Protein AF-A0A662F7M5-F1 (afdb_monomer_lite)

Secondary structure (DSSP, 8-state):
--HHHHHHHHHHHHHTSS-GGGGG-HHHHHHHHTS-HHHHHHHHHHHHHTTSEEEEEETTEEEEEE-HHHHHHHHHHHHHH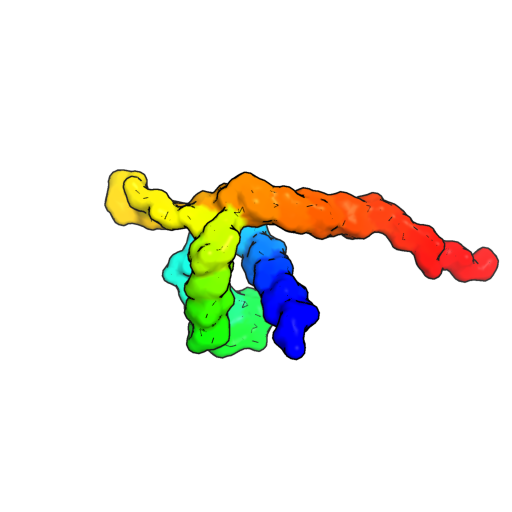HS--TT----

Structure (mmCIF, N/CA/C/O backbone):
data_AF-A0A662F7M5-F1
#
_entry.id   AF-A0A662F7M5-F1
#
loop_
_atom_site.group_PDB
_atom_site.id
_atom_site.type_symbol
_atom_site.label_atom_id
_atom_site.label_alt_id
_atom_site.label_comp_id
_atom_site.label_asym_id
_atom_site.label_entity_id
_atom_site.label_seq_id
_atom_site.pdbx_PDB_ins_code
_atom_site.Cartn_x
_atom_site.Cartn_y
_atom_site.Cartn_z
_atom_site.occupancy
_atom_site.B_iso_or_equiv
_atom_site.auth_seq_id
_atom_site.auth_comp_id
_atom_site.auth_asym_id
_atom_site.auth_atom_id
_atom_site.pdbx_PDB_model_num
ATOM 1 N N . MET A 1 1 ? 22.183 -3.464 -2.183 1.00 46.16 1 MET A N 1
ATOM 2 C CA . MET A 1 1 ? 20.842 -3.674 -2.785 1.00 46.16 1 MET A CA 1
ATOM 3 C C . MET A 1 1 ? 19.726 -2.774 -2.190 1.00 46.16 1 MET A C 1
ATOM 5 O O . MET A 1 1 ? 18.761 -3.298 -1.647 1.00 46.16 1 MET A O 1
ATOM 9 N N . PRO A 1 2 ? 19.781 -1.429 -2.296 1.00 51.41 2 PRO A N 1
ATOM 10 C CA . PRO A 1 2 ? 18.674 -0.557 -1.852 1.00 51.41 2 PRO A CA 1
ATOM 11 C C . PRO A 1 2 ? 17.655 -0.182 -2.954 1.00 51.41 2 PRO A C 1
ATOM 13 O O . PRO A 1 2 ? 16.486 0.050 -2.651 1.00 51.41 2 PRO A O 1
ATOM 16 N N . ARG A 1 3 ? 18.055 -0.171 -4.239 1.00 56.19 3 ARG A N 1
ATOM 17 C CA . ARG A 1 3 ? 17.227 0.358 -5.349 1.00 56.19 3 ARG A CA 1
ATOM 18 C C . ARG A 1 3 ? 15.966 -0.467 -5.648 1.00 56.19 3 ARG A C 1
ATOM 20 O O . ARG A 1 3 ? 14.932 0.101 -5.989 1.00 56.19 3 ARG A O 1
ATOM 27 N N . THR A 1 4 ? 16.024 -1.789 -5.495 1.00 66.31 4 THR A N 1
ATOM 28 C CA . THR A 1 4 ? 14.904 -2.691 -5.822 1.00 66.31 4 THR A CA 1
ATOM 29 C C . THR A 1 4 ? 13.763 -2.564 -4.812 1.00 66.31 4 THR A C 1
ATOM 31 O O . THR A 1 4 ? 12.595 -2.515 -5.190 1.00 66.31 4 THR A O 1
ATOM 34 N N . MET A 1 5 ? 14.097 -2.426 -3.524 1.00 66.94 5 MET A N 1
ATOM 35 C CA . MET A 1 5 ? 13.106 -2.371 -2.447 1.00 66.94 5 MET A CA 1
ATOM 36 C C . MET A 1 5 ? 12.342 -1.046 -2.421 1.00 66.94 5 MET A C 1
ATOM 38 O O . MET A 1 5 ? 11.141 -1.027 -2.167 1.00 66.94 5 MET A O 1
ATOM 42 N N . GLU A 1 6 ? 13.014 0.071 -2.709 1.00 70.56 6 GLU A N 1
ATOM 43 C CA . GLU A 1 6 ? 12.341 1.367 -2.854 1.00 70.56 6 GLU A CA 1
ATOM 44 C C . GLU A 1 6 ? 11.398 1.408 -4.050 1.00 70.56 6 GLU A C 1
ATOM 46 O O . GLU A 1 6 ? 10.313 1.978 -3.954 1.00 70.56 6 GLU A O 1
ATOM 51 N N . ARG A 1 7 ? 11.790 0.787 -5.164 1.00 74.44 7 ARG A N 1
ATOM 52 C CA . ARG A 1 7 ? 10.948 0.705 -6.357 1.00 74.44 7 ARG A CA 1
ATOM 53 C C . ARG A 1 7 ? 9.681 -0.110 -6.084 1.00 74.44 7 ARG A C 1
ATOM 55 O O . ARG A 1 7 ? 8.595 0.344 -6.421 1.00 74.44 7 ARG A O 1
ATOM 62 N N . LEU A 1 8 ? 9.808 -1.242 -5.393 1.00 73.38 8 LEU A N 1
ATOM 63 C CA . LEU A 1 8 ? 8.669 -2.068 -4.974 1.00 73.38 8 LEU A CA 1
ATOM 64 C C . LEU A 1 8 ? 7.756 -1.352 -3.968 1.00 73.38 8 LEU A C 1
ATOM 66 O O . LEU A 1 8 ? 6.540 -1.430 -4.085 1.00 73.38 8 LEU A O 1
ATOM 70 N N . LEU A 1 9 ? 8.323 -0.591 -3.026 1.00 80.06 9 LEU A N 1
ATOM 71 C CA . LEU A 1 9 ? 7.544 0.240 -2.096 1.00 80.06 9 LEU A CA 1
ATOM 72 C C . LEU A 1 9 ? 6.724 1.319 -2.815 1.00 80.06 9 LEU A C 1
ATOM 74 O O . LEU A 1 9 ? 5.604 1.601 -2.402 1.00 80.06 9 LEU A O 1
ATOM 78 N N . LYS A 1 10 ? 7.270 1.921 -3.878 1.00 81.06 10 LYS A N 1
ATOM 79 C CA . LYS A 1 10 ? 6.547 2.907 -4.693 1.00 81.06 10 LYS A CA 1
ATOM 80 C C . LYS A 1 10 ? 5.408 2.267 -5.482 1.00 81.06 10 LYS A C 1
ATOM 82 O O . LYS A 1 10 ? 4.324 2.828 -5.496 1.00 81.06 10 LYS A O 1
ATOM 87 N N . LEU A 1 11 ? 5.633 1.091 -6.070 1.00 79.25 11 LEU A N 1
ATOM 88 C CA . LEU A 1 11 ? 4.578 0.332 -6.752 1.00 79.25 11 LEU A CA 1
ATOM 89 C C . LEU A 1 11 ? 3.452 -0.047 -5.785 1.00 79.25 11 LEU A C 1
ATOM 91 O O . LEU A 1 11 ? 2.292 0.205 -6.078 1.00 79.25 11 LEU A O 1
ATOM 95 N N . ALA A 1 12 ? 3.797 -0.540 -4.593 1.00 82.62 12 ALA A N 1
ATOM 96 C CA . ALA A 1 12 ? 2.814 -0.842 -3.556 1.00 82.62 12 ALA A CA 1
ATOM 97 C C . ALA A 1 12 ? 2.016 0.392 -3.109 1.00 82.62 12 ALA A C 1
ATOM 99 O O . ALA A 1 12 ? 0.840 0.258 -2.806 1.00 82.62 12 ALA A O 1
ATOM 100 N N . LEU A 1 13 ? 2.630 1.581 -3.069 1.00 87.50 13 LEU A N 1
ATOM 101 C CA . LEU A 1 13 ? 1.927 2.829 -2.756 1.00 87.50 13 LEU A CA 1
ATOM 102 C C . LEU A 1 13 ? 0.975 3.276 -3.866 1.00 87.50 13 LEU A C 1
ATOM 104 O O . LEU A 1 13 ? -0.100 3.772 -3.552 1.00 87.50 13 LEU A O 1
ATOM 108 N N . LEU A 1 14 ? 1.371 3.124 -5.131 1.00 87.06 14 LEU A N 1
ATOM 109 C CA . LEU A 1 14 ? 0.529 3.468 -6.279 1.00 87.06 14 LEU A CA 1
ATOM 110 C C . LEU A 1 14 ? -0.701 2.561 -6.342 1.00 87.06 14 LEU A C 1
ATOM 112 O O . LEU A 1 14 ? -1.811 3.053 -6.486 1.00 87.06 14 LEU A O 1
ATOM 116 N N . GLU A 1 15 ? -0.506 1.262 -6.129 1.00 87.88 15 GLU A N 1
ATOM 117 C CA . GLU A 1 15 ? -1.569 0.255 -6.195 1.00 87.88 15 GLU A CA 1
ATOM 118 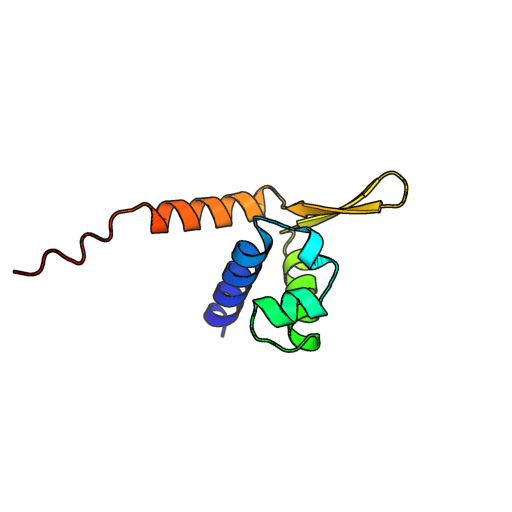C C . GLU A 1 15 ? -2.668 0.443 -5.137 1.00 87.88 15 GLU A C 1
ATOM 120 O O . GLU A 1 15 ? -3.821 0.058 -5.326 1.00 87.88 15 GLU A O 1
ATOM 125 N N . VAL A 1 16 ? -2.309 1.035 -3.996 1.00 90.19 16 VAL A N 1
ATOM 126 C CA . VAL A 1 16 ? -3.234 1.290 -2.882 1.00 90.19 16 VAL A CA 1
ATOM 127 C C . VAL A 1 16 ? -3.656 2.756 -2.794 1.00 90.19 16 VAL A C 1
ATOM 129 O O . VAL A 1 16 ? -4.330 3.124 -1.836 1.00 90.19 16 VAL A O 1
ATOM 132 N N . ALA A 1 17 ? -3.259 3.603 -3.752 1.00 87.81 17 ALA A N 1
ATOM 133 C CA . ALA A 1 17 ? -3.568 5.032 -3.723 1.00 87.81 17 ALA A CA 1
ATOM 134 C C . ALA A 1 17 ? -5.084 5.284 -3.775 1.00 87.81 17 ALA A C 1
ATOM 136 O O . ALA A 1 17 ? -5.588 6.086 -2.991 1.00 87.81 17 ALA A O 1
ATOM 137 N N . ASP A 1 18 ? -5.796 4.544 -4.630 1.00 84.81 18 ASP A N 1
ATOM 138 C CA . ASP A 1 18 ? -7.249 4.672 -4.804 1.00 84.81 18 ASP A CA 1
ATOM 139 C C . ASP A 1 18 ? -8.041 3.962 -3.697 1.00 84.81 18 ASP A C 1
ATOM 141 O O . ASP A 1 18 ? -9.148 4.368 -3.350 1.00 84.81 18 ASP A O 1
ATOM 145 N N . ASN A 1 19 ? -7.475 2.899 -3.114 1.00 90.75 19 ASN A N 1
ATOM 146 C CA . ASN A 1 19 ? -8.078 2.179 -1.994 1.00 90.75 19 ASN A CA 1
ATOM 147 C C . ASN A 1 19 ? -7.021 1.736 -0.964 1.00 90.75 19 ASN A C 1
ATOM 149 O O . ASN A 1 19 ? -6.527 0.603 -1.015 1.00 90.75 19 ASN A O 1
ATOM 153 N N . PRO A 1 20 ? -6.707 2.589 0.028 1.00 92.44 20 PRO A N 1
ATOM 154 C CA . PRO A 1 20 ? -5.707 2.279 1.048 1.00 92.44 20 PRO A CA 1
ATOM 155 C C . PRO A 1 20 ? -6.077 1.091 1.944 1.00 92.44 20 PRO A C 1
ATOM 157 O O . PRO A 1 20 ? -5.190 0.458 2.521 1.00 92.44 20 PRO A O 1
ATOM 160 N N . ASN A 1 21 ? -7.368 0.749 2.055 1.00 93.62 21 ASN A N 1
ATOM 161 C CA . ASN A 1 21 ? -7.837 -0.345 2.911 1.00 93.62 21 ASN A CA 1
ATOM 162 C C . ASN A 1 21 ? -7.351 -1.723 2.444 1.00 93.62 21 ASN A C 1
ATOM 164 O O . ASN A 1 21 ? -7.308 -2.650 3.249 1.00 93.62 21 ASN A O 1
ATOM 168 N N . VAL A 1 22 ? -6.874 -1.839 1.201 1.00 93.81 22 VAL A N 1
ATOM 169 C CA . VAL A 1 22 ? -6.162 -3.024 0.694 1.00 93.81 22 VAL A CA 1
ATOM 170 C C . VAL A 1 22 ? -4.959 -3.385 1.576 1.00 93.81 22 VAL A C 1
ATOM 172 O O . VAL A 1 22 ? -4.615 -4.552 1.713 1.00 93.81 22 VAL A O 1
ATOM 175 N N . LEU A 1 23 ? -4.345 -2.419 2.268 1.00 93.25 23 LEU A N 1
ATOM 176 C CA . LEU A 1 23 ? -3.247 -2.677 3.210 1.00 93.25 23 LEU A CA 1
ATOM 177 C C . LEU A 1 23 ? -3.672 -3.460 4.469 1.00 93.25 23 LEU A C 1
ATOM 179 O O . LEU A 1 23 ? -2.804 -3.880 5.240 1.00 93.25 23 LEU A O 1
ATOM 183 N N . LEU A 1 24 ? -4.976 -3.659 4.697 1.00 93.31 24 LEU A N 1
ATOM 184 C CA . LEU A 1 24 ? -5.506 -4.541 5.743 1.00 93.31 24 LEU A CA 1
ATOM 185 C C . LEU A 1 24 ? -5.577 -6.007 5.297 1.00 93.31 24 LEU A C 1
ATOM 187 O O . LEU A 1 24 ? -5.639 -6.884 6.159 1.00 93.31 24 LEU A O 1
ATOM 191 N N . ASP A 1 25 ? -5.526 -6.268 3.989 1.00 94.75 25 ASP A N 1
ATOM 192 C CA . ASP A 1 25 ? -5.640 -7.593 3.389 1.00 94.75 25 ASP A CA 1
ATOM 193 C C . ASP A 1 25 ? -4.390 -7.918 2.559 1.00 94.75 25 ASP A C 1
ATOM 195 O O . ASP A 1 25 ? -4.192 -7.480 1.424 1.00 94.75 25 ASP A O 1
ATOM 199 N N . SER A 1 26 ? -3.507 -8.724 3.146 1.00 93.75 26 SER A N 1
ATOM 200 C CA . SER A 1 26 ? -2.276 -9.125 2.473 1.00 93.75 26 SER A CA 1
ATOM 201 C C . SER A 1 26 ? -2.479 -10.084 1.303 1.00 93.75 26 SER A C 1
ATOM 203 O O . SER A 1 26 ? -1.576 -10.194 0.475 1.00 93.75 26 SER A O 1
ATOM 205 N N . GLU A 1 27 ? -3.595 -10.811 1.242 1.00 95.44 27 GLU A N 1
ATOM 206 C CA . GLU A 1 27 ? -3.881 -11.674 0.094 1.00 95.44 27 GLU A CA 1
ATOM 207 C C . GLU A 1 27 ? -4.286 -10.832 -1.107 1.00 95.44 27 GLU A C 1
ATOM 209 O O . GLU A 1 27 ? -3.716 -11.002 -2.185 1.00 95.44 27 GLU A O 1
ATOM 214 N N . GLU A 1 28 ? -5.185 -9.873 -0.899 1.00 94.94 28 GLU A N 1
ATOM 215 C CA . GLU A 1 28 ? -5.605 -8.932 -1.936 1.00 94.94 28 GLU A CA 1
ATOM 216 C C . GLU A 1 28 ? -4.428 -8.091 -2.445 1.00 94.94 28 GLU A C 1
ATOM 218 O O . GLU A 1 28 ? -4.187 -8.010 -3.651 1.00 94.94 28 GLU A O 1
ATOM 223 N N . LEU A 1 29 ? -3.611 -7.542 -1.540 1.00 93.19 29 LEU A N 1
ATOM 224 C CA . LEU A 1 29 ? -2.400 -6.822 -1.939 1.00 93.19 29 LEU A CA 1
ATOM 225 C C . LEU A 1 29 ? -1.424 -7.719 -2.720 1.00 93.19 29 LEU A C 1
ATOM 227 O O . LEU A 1 29 ? -0.775 -7.264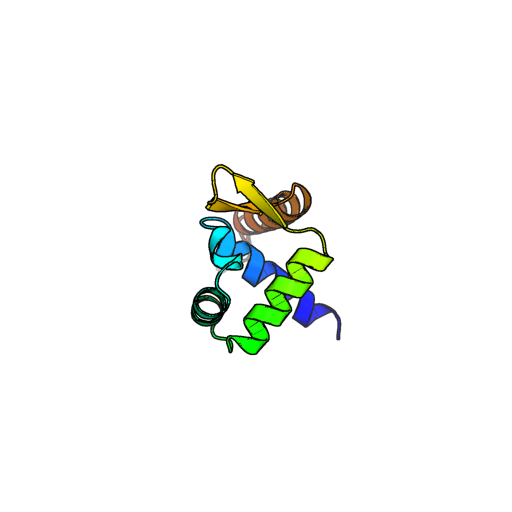 -3.661 1.00 93.19 29 LEU A O 1
ATOM 231 N N . GLY A 1 30 ? -1.305 -8.991 -2.328 1.00 92.31 30 GLY A N 1
ATOM 232 C CA . GLY A 1 30 ? -0.469 -9.969 -3.021 1.00 92.31 30 GLY A CA 1
ATOM 233 C C . GLY A 1 30 ? -0.914 -10.189 -4.465 1.00 92.31 30 GLY A C 1
ATOM 234 O O . GLY A 1 30 ? -0.078 -10.135 -5.368 1.00 92.31 30 GLY A O 1
ATOM 235 N N . LYS A 1 31 ? -2.225 -10.352 -4.687 1.00 92.81 31 LYS A N 1
ATOM 236 C CA . LYS A 1 31 ? -2.822 -10.506 -6.023 1.00 92.81 31 LYS A CA 1
ATOM 237 C C . LYS A 1 31 ? -2.513 -9.308 -6.917 1.00 92.81 31 LYS A C 1
ATOM 239 O O . LYS A 1 31 ? -2.013 -9.499 -8.020 1.00 92.81 31 LYS A O 1
ATOM 244 N N . ARG A 1 32 ? -2.728 -8.088 -6.417 1.00 90.62 32 ARG A N 1
ATOM 245 C CA . ARG A 1 32 ? -2.487 -6.852 -7.180 1.00 90.62 32 ARG A CA 1
ATOM 246 C C . ARG A 1 32 ? -1.027 -6.663 -7.580 1.00 90.62 32 ARG A C 1
ATOM 248 O O . ARG A 1 32 ? -0.727 -6.248 -8.691 1.00 90.62 32 ARG A O 1
ATOM 255 N N . LEU A 1 33 ? -0.105 -7.007 -6.682 1.00 87.94 33 LEU A N 1
ATOM 256 C CA . LEU A 1 33 ? 1.331 -6.867 -6.923 1.00 87.94 33 LEU A CA 1
ATOM 257 C C . LEU A 1 33 ? 1.958 -8.061 -7.662 1.00 87.94 33 LEU A C 1
ATOM 259 O O . LEU A 1 33 ? 3.146 -8.002 -7.979 1.00 87.94 33 LEU A O 1
ATOM 263 N N . GLY A 1 34 ? 1.213 -9.146 -7.905 1.00 89.94 34 GLY A N 1
ATOM 264 C CA . GLY A 1 34 ? 1.753 -10.376 -8.493 1.00 89.94 34 GLY A CA 1
ATOM 265 C C . GLY A 1 34 ? 2.785 -11.073 -7.596 1.00 89.94 34 GLY A C 1
ATOM 266 O O . GLY A 1 34 ? 3.766 -11.631 -8.085 1.00 89.94 34 GLY A O 1
ATOM 267 N N . VAL A 1 35 ? 2.603 -11.011 -6.273 1.00 89.56 35 VAL A N 1
ATOM 268 C CA . VAL A 1 35 ? 3.524 -11.574 -5.270 1.00 89.56 35 VAL A CA 1
ATOM 269 C C . VAL A 1 35 ? 2.794 -12.468 -4.273 1.00 89.56 35 VAL A C 1
ATOM 271 O O . VAL A 1 35 ? 1.582 -12.389 -4.089 1.00 89.56 35 VAL A O 1
ATOM 274 N N . SER A 1 36 ? 3.544 -13.297 -3.547 1.00 94.00 36 SER A N 1
ATOM 275 C CA . SER A 1 36 ? 2.958 -14.110 -2.476 1.00 94.00 36 SER A CA 1
ATOM 276 C C . SER A 1 36 ? 2.393 -13.248 -1.335 1.00 94.00 36 SER A C 1
ATOM 278 O O . SER A 1 36 ? 2.965 -12.218 -0.968 1.00 94.00 36 SER A O 1
ATOM 280 N N . SER A 1 37 ? 1.342 -13.732 -0.662 1.00 94.12 37 SER A N 1
ATOM 281 C CA . SER A 1 37 ? 0.786 -13.100 0.553 1.00 94.12 37 SER A CA 1
ATOM 282 C C . SER A 1 37 ? 1.855 -12.882 1.644 1.00 94.12 37 SER A C 1
ATOM 284 O O . SER A 1 37 ? 1.869 -11.877 2.361 1.00 94.12 37 SER A O 1
ATOM 286 N N . ARG A 1 38 ? 2.857 -13.772 1.735 1.00 93.88 38 ARG A N 1
ATOM 287 C CA . ARG A 1 38 ? 4.018 -13.588 2.626 1.00 93.88 38 ARG A CA 1
ATOM 288 C C . ARG A 1 38 ? 4.833 -12.341 2.267 1.00 93.88 38 ARG A C 1
ATOM 290 O O . ARG A 1 38 ? 5.193 -11.585 3.169 1.00 93.88 38 ARG A O 1
ATOM 297 N N . GLN A 1 39 ? 5.124 -12.123 0.986 1.00 90.50 39 GLN A N 1
ATOM 298 C CA . GLN A 1 39 ? 5.830 -10.926 0.519 1.00 90.50 39 GLN A CA 1
ATOM 299 C C . GLN A 1 39 ? 4.980 -9.665 0.716 1.00 90.50 39 GLN A C 1
ATOM 301 O O . GLN A 1 39 ? 5.492 -8.677 1.240 1.00 90.50 39 GLN A O 1
ATOM 306 N N . ALA A 1 40 ? 3.679 -9.724 0.421 1.00 92.19 40 ALA A N 1
ATOM 307 C CA . ALA A 1 40 ? 2.747 -8.623 0.656 1.00 92.19 40 ALA A CA 1
ATOM 308 C C . ALA A 1 40 ? 2.719 -8.184 2.132 1.00 92.19 40 ALA A C 1
ATOM 310 O O . ALA A 1 40 ? 2.869 -6.999 2.429 1.00 92.19 40 ALA A O 1
ATOM 311 N N . ARG A 1 41 ? 2.667 -9.129 3.085 1.00 93.88 41 ARG A N 1
ATOM 312 C CA . ARG A 1 41 ? 2.784 -8.821 4.528 1.00 93.88 41 ARG A CA 1
ATOM 313 C C . ARG A 1 41 ? 4.087 -8.105 4.879 1.00 93.88 41 ARG A C 1
ATOM 315 O O . ARG A 1 41 ? 4.088 -7.204 5.722 1.00 93.88 41 ARG A O 1
ATOM 322 N N . ASN A 1 42 ? 5.198 -8.482 4.249 1.00 92.06 42 ASN A N 1
ATOM 323 C CA . ASN A 1 42 ? 6.478 -7.807 4.460 1.00 92.06 42 ASN A CA 1
ATOM 324 C C . ASN A 1 42 ? 6.45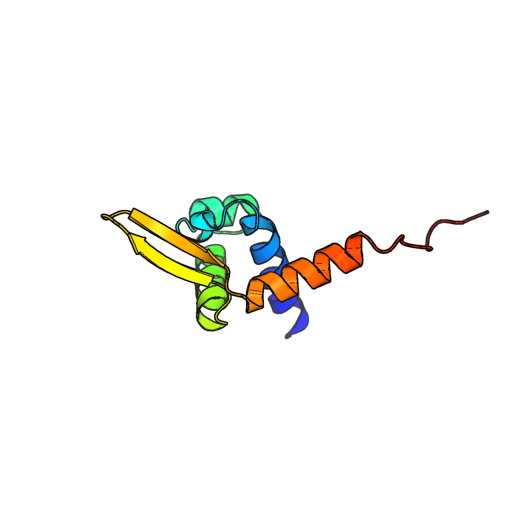2 -6.372 3.919 1.00 92.06 42 ASN A C 1
ATOM 326 O O . ASN A 1 42 ? 6.951 -5.468 4.592 1.00 92.06 42 ASN A O 1
ATOM 330 N N . TYR A 1 43 ? 5.827 -6.139 2.761 1.00 89.69 43 TYR A N 1
ATOM 331 C CA . TYR A 1 43 ? 5.632 -4.790 2.229 1.00 89.69 43 TYR A CA 1
ATOM 332 C C . TYR A 1 43 ? 4.751 -3.939 3.140 1.00 89.69 43 TYR A C 1
ATOM 334 O O . TYR A 1 43 ? 5.156 -2.831 3.481 1.00 89.69 43 TYR A O 1
ATOM 342 N N . ILE A 1 44 ? 3.630 -4.470 3.634 1.00 92.44 44 ILE A N 1
ATOM 343 C CA . ILE A 1 44 ? 2.757 -3.771 4.592 1.00 92.44 44 ILE A CA 1
ATOM 344 C C . ILE A 1 44 ? 3.543 -3.387 5.852 1.00 92.44 44 ILE A C 1
ATOM 346 O O . ILE A 1 44 ? 3.509 -2.231 6.282 1.00 92.44 44 ILE A O 1
ATOM 350 N N . ARG A 1 45 ? 4.322 -4.318 6.425 1.00 92.69 45 ARG A N 1
ATOM 351 C CA . ARG A 1 45 ? 5.187 -4.023 7.583 1.00 92.69 45 ARG A CA 1
ATOM 352 C C . ARG A 1 45 ? 6.186 -2.912 7.289 1.00 92.69 45 ARG A C 1
ATOM 354 O O . ARG A 1 45 ? 6.378 -2.037 8.129 1.00 92.69 45 ARG A O 1
ATOM 361 N N . LEU A 1 46 ? 6.827 -2.935 6.123 1.00 92.06 46 LEU A N 1
ATOM 362 C CA . LEU A 1 46 ? 7.794 -1.912 5.729 1.00 92.06 46 LEU A CA 1
ATOM 363 C C . LEU A 1 46 ? 7.134 -0.554 5.502 1.00 92.06 46 LEU A C 1
ATOM 365 O O . LEU A 1 46 ? 7.677 0.457 5.947 1.00 92.06 46 LEU A O 1
ATOM 369 N N . LEU A 1 47 ? 5.967 -0.530 4.855 1.00 91.69 47 LEU A N 1
ATOM 370 C CA . LEU A 1 47 ? 5.186 0.681 4.634 1.00 91.69 47 LEU A CA 1
ATOM 371 C C . LEU A 1 47 ? 4.797 1.328 5.969 1.00 91.69 47 LEU A C 1
ATOM 373 O O . LEU A 1 47 ? 5.000 2.529 6.159 1.00 91.69 47 LEU A O 1
ATOM 377 N N . ARG A 1 48 ? 4.350 0.511 6.929 1.00 93.12 48 ARG A N 1
ATOM 378 C CA . ARG A 1 48 ? 4.020 0.950 8.287 1.00 93.12 48 ARG A CA 1
ATOM 379 C C . ARG A 1 48 ? 5.254 1.433 9.048 1.00 93.12 48 ARG A C 1
ATOM 381 O O . ARG A 1 48 ? 5.240 2.531 9.592 1.00 93.12 48 ARG A O 1
ATOM 388 N N . LYS A 1 49 ? 6.355 0.670 9.022 1.00 93.31 49 LYS A N 1
ATOM 389 C CA . LYS A 1 49 ? 7.634 1.041 9.661 1.00 93.31 49 LYS A CA 1
ATOM 390 C C . LYS A 1 49 ? 8.174 2.373 9.131 1.00 93.31 49 LYS A C 1
ATOM 392 O O . LYS A 1 49 ? 8.759 3.143 9.882 1.00 93.31 49 LYS A O 1
ATOM 397 N N . LYS A 1 50 ? 7.986 2.651 7.838 1.00 91.19 50 LYS A N 1
ATOM 398 C CA . LYS A 1 50 ? 8.414 3.901 7.190 1.00 91.19 50 LYS A CA 1
ATOM 399 C C . LYS A 1 50 ? 7.401 5.048 7.313 1.00 91.19 50 LYS A C 1
ATOM 401 O O . LYS A 1 50 ? 7.667 6.119 6.755 1.00 91.19 50 LYS A O 1
ATOM 406 N N . ASN A 1 51 ? 6.308 4.846 8.053 1.00 93.62 51 ASN A N 1
ATOM 407 C CA . ASN A 1 51 ? 5.241 5.813 8.301 1.00 93.62 51 ASN A CA 1
ATOM 408 C C . ASN A 1 51 ? 4.554 6.312 7.018 1.00 93.62 51 ASN A C 1
ATOM 410 O O . ASN A 1 51 ? 4.347 7.512 6.835 1.00 93.62 51 ASN A O 1
ATOM 414 N N . TYR A 1 52 ? 4.255 5.401 6.088 1.00 93.50 52 TYR A N 1
ATOM 415 C CA . TYR A 1 52 ? 3.515 5.732 4.866 1.00 93.50 52 TYR A CA 1
ATOM 416 C C . TYR A 1 52 ? 1.996 5.662 5.030 1.00 93.50 52 TYR A C 1
ATOM 418 O O . TYR A 1 52 ? 1.273 6.325 4.295 1.00 9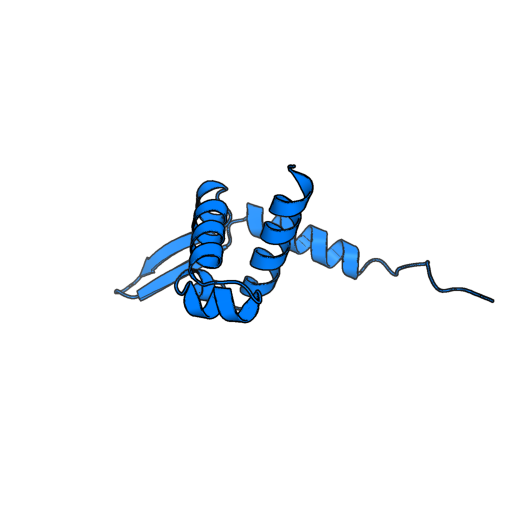3.50 52 TYR A O 1
ATOM 426 N N . PHE A 1 53 ? 1.507 4.917 6.015 1.00 94.12 53 PHE A N 1
ATOM 427 C CA . PHE A 1 53 ? 0.093 4.890 6.362 1.00 94.12 53 PHE A CA 1
ATOM 428 C C . PHE A 1 53 ? -0.081 4.710 7.866 1.00 94.12 53 PHE A C 1
ATOM 430 O O . PHE A 1 53 ? 0.819 4.219 8.555 1.00 94.12 53 PHE A O 1
ATOM 437 N N . THR A 1 54 ? -1.261 5.067 8.351 1.00 93.88 54 THR A N 1
ATOM 438 C CA . THR A 1 54 ? -1.746 4.740 9.688 1.00 93.88 54 THR A CA 1
ATOM 439 C C . THR A 1 54 ? -3.052 3.961 9.584 1.00 93.88 54 THR A C 1
ATOM 441 O O . THR A 1 54 ? -3.756 4.053 8.580 1.00 93.88 54 THR A O 1
ATOM 444 N N . VAL A 1 55 ? -3.362 3.177 10.613 1.00 94.19 55 VAL A N 1
ATOM 445 C CA . VAL A 1 55 ? -4.655 2.500 10.737 1.00 94.19 55 VAL A CA 1
ATOM 446 C C . VAL A 1 55 ? -5.397 3.176 11.869 1.00 94.19 55 VAL A C 1
ATOM 448 O O . VAL A 1 55 ? -4.934 3.138 13.010 1.00 94.19 55 VAL A O 1
ATOM 451 N N . ILE A 1 56 ? -6.533 3.783 11.556 1.00 93.56 56 ILE A N 1
ATOM 452 C CA . ILE A 1 56 ? -7.453 4.305 12.557 1.00 93.56 56 ILE A CA 1
ATOM 453 C C . ILE A 1 56 ? -8.572 3.295 12.794 1.00 93.56 56 ILE A C 1
ATOM 455 O O . ILE A 1 56 ? -8.869 2.444 11.952 1.00 93.56 56 ILE A O 1
ATOM 459 N N . ARG A 1 57 ? -9.184 3.368 13.975 1.00 91.19 57 ARG A N 1
ATOM 460 C CA . ARG A 1 57 ? -10.369 2.584 14.303 1.00 91.19 57 ARG A CA 1
ATOM 461 C C . ARG A 1 57 ? -11.491 3.544 14.656 1.00 91.19 57 ARG A C 1
ATOM 463 O O . ARG A 1 57 ? -11.369 4.279 15.629 1.00 91.19 57 ARG A O 1
ATOM 470 N N . SER A 1 58 ? -12.566 3.521 13.879 1.00 86.12 58 SER A N 1
ATOM 471 C CA . SER A 1 58 ? -13.748 4.355 14.093 1.00 86.12 58 SER A CA 1
ATOM 472 C C . SER A 1 58 ? -14.984 3.468 14.122 1.00 86.12 58 SER A C 1
ATOM 474 O O . SER A 1 58 ? -15.189 2.663 13.217 1.00 86.12 58 SER A O 1
ATOM 476 N N . LYS A 1 59 ? -15.783 3.557 15.193 1.00 87.69 59 LYS A N 1
ATOM 477 C CA . LYS A 1 59 ? -17.038 2.792 15.362 1.00 87.69 59 LYS A CA 1
ATOM 478 C C . LYS A 1 59 ? -16.897 1.281 15.086 1.00 87.69 59 LYS A C 1
ATOM 480 O O . LYS A 1 59 ? -17.762 0.658 14.486 1.00 87.69 59 LYS A O 1
ATOM 485 N N . GLY A 1 60 ? -15.774 0.688 15.497 1.00 88.50 60 GLY A N 1
ATOM 486 C CA . GLY A 1 60 ? -15.485 -0.738 15.294 1.00 88.50 60 GLY A CA 1
ATOM 487 C C . GLY A 1 60 ? -14.842 -1.090 13.947 1.00 88.50 60 GLY A C 1
ATOM 488 O O . GLY A 1 60 ? -14.219 -2.148 13.860 1.00 88.50 60 GLY A O 1
ATOM 489 N N . ILE A 1 61 ? -14.881 -0.191 12.962 1.00 89.81 61 ILE A N 1
ATOM 490 C CA . ILE A 1 61 ? -14.318 -0.371 11.620 1.00 89.81 61 ILE A CA 1
ATOM 491 C C . ILE A 1 61 ? -12.854 0.088 11.609 1.00 89.81 61 ILE A C 1
ATOM 493 O O . ILE A 1 61 ? -12.504 1.106 12.212 1.00 89.81 61 ILE A O 1
ATOM 497 N N . LYS A 1 62 ? -11.981 -0.691 10.959 1.00 93.50 62 LYS A N 1
ATOM 498 C CA . LYS A 1 62 ? -10.592 -0.299 10.687 1.00 93.50 62 LYS A CA 1
ATOM 499 C C . LYS A 1 62 ? -10.537 0.426 9.352 1.00 93.50 62 LYS A C 1
ATOM 501 O O . LYS A 1 62 ? -11.061 -0.085 8.370 1.00 93.50 62 LYS A O 1
ATOM 506 N N . GLU A 1 63 ? -9.844 1.549 9.323 1.00 93.44 63 GLU A N 1
ATOM 507 C CA . GLU A 1 63 ? -9.637 2.336 8.114 1.00 93.44 63 GLU A CA 1
ATOM 508 C C . GLU A 1 63 ? -8.162 2.707 7.992 1.00 93.44 63 GLU A C 1
ATOM 510 O O . GLU A 1 63 ? -7.479 2.980 8.986 1.00 93.44 63 GLU A O 1
ATOM 515 N N . VAL A 1 64 ? -7.654 2.674 6.767 1.00 93.94 64 VAL A N 1
ATOM 516 C CA . VAL A 1 64 ? -6.273 3.012 6.447 1.00 93.94 64 VAL A CA 1
ATOM 517 C C . VAL A 1 64 ? -6.210 4.425 5.894 1.00 93.94 64 VAL A C 1
ATOM 519 O O . VAL A 1 64 ? -6.851 4.743 4.900 1.00 93.94 64 VAL A O 1
ATOM 522 N N . ILE A 1 65 ? -5.365 5.255 6.500 1.00 93.44 65 ILE A N 1
ATOM 523 C CA . ILE A 1 65 ? -5.107 6.620 6.046 1.00 93.44 65 ILE A CA 1
ATOM 524 C C . ILE A 1 65 ? -3.655 6.720 5.587 1.00 93.44 65 ILE A C 1
ATOM 526 O O . ILE A 1 65 ? -2.729 6.425 6.349 1.00 93.44 65 ILE A O 1
ATOM 530 N N . LEU A 1 66 ? -3.442 7.168 4.349 1.00 93.06 66 LEU A N 1
ATOM 531 C CA . LEU A 1 66 ? -2.109 7.486 3.842 1.00 93.06 66 LEU A CA 1
ATOM 532 C C . LEU A 1 66 ? -1.570 8.743 4.530 1.00 93.06 66 LEU A C 1
ATOM 534 O O . LEU A 1 66 ? -2.275 9.732 4.721 1.00 93.06 66 LEU A O 1
ATOM 538 N N . THR A 1 67 ? -0.297 8.727 4.917 1.00 94.94 67 THR A N 1
ATOM 539 C CA . THR A 1 67 ? 0.317 9.890 5.567 1.00 94.94 67 THR A CA 1
ATOM 540 C C . THR A 1 67 ? 0.697 10.954 4.543 1.00 94.94 67 THR A C 1
ATOM 542 O O . THR A 1 67 ? 0.907 10.674 3.361 1.00 94.94 67 THR A O 1
ATOM 545 N N . ARG A 1 68 ? 0.933 12.188 5.010 1.00 91.62 68 ARG A N 1
ATOM 546 C CA . ARG A 1 68 ? 1.486 13.273 4.176 1.00 91.62 68 ARG A CA 1
ATOM 547 C C . ARG A 1 68 ? 2.773 12.865 3.446 1.00 91.62 68 ARG A C 1
ATOM 549 O O . ARG A 1 68 ? 3.050 13.353 2.355 1.00 91.62 68 ARG A O 1
ATOM 556 N N . LYS A 1 69 ? 3.564 11.963 4.036 1.00 91.50 69 LYS A N 1
ATOM 557 C CA . LYS A 1 69 ? 4.778 11.419 3.419 1.00 91.50 69 LYS A CA 1
ATOM 558 C C . LYS A 1 69 ? 4.461 10.539 2.207 1.00 91.50 69 LYS A C 1
ATOM 560 O O . LYS A 1 69 ? 5.147 10.659 1.198 1.00 91.50 69 LYS A O 1
ATOM 565 N N . ALA A 1 70 ? 3.448 9.676 2.296 1.00 91.44 70 ALA A N 1
ATOM 566 C CA . ALA A 1 70 ? 2.998 8.878 1.157 1.00 91.44 70 ALA A CA 1
ATOM 567 C C . ALA A 1 70 ? 2.453 9.767 0.035 1.00 91.44 70 ALA A C 1
ATOM 569 O O . ALA A 1 70 ? 2.869 9.602 -1.110 1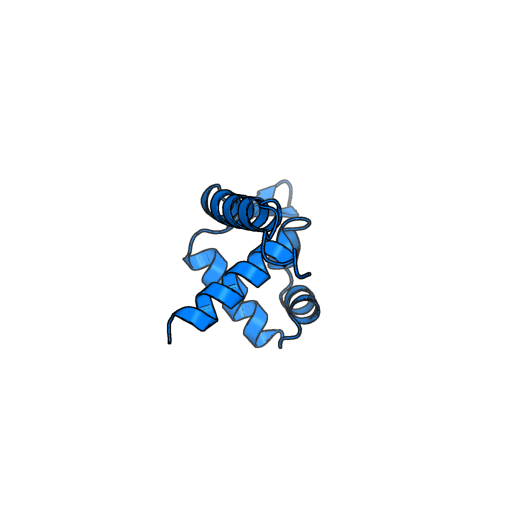.00 91.44 70 ALA A O 1
ATOM 570 N N . PHE A 1 71 ? 1.634 10.769 0.374 1.00 89.75 71 PHE A N 1
ATOM 571 C CA . PHE A 1 71 ? 1.112 11.729 -0.603 1.00 89.75 71 PHE A CA 1
ATOM 572 C C . PHE A 1 71 ? 2.216 12.449 -1.381 1.00 89.75 71 PHE A C 1
ATOM 574 O O . PHE A 1 71 ? 2.140 12.505 -2.601 1.00 89.75 71 PHE A O 1
ATOM 581 N N . LYS A 1 72 ? 3.283 12.918 -0.716 1.00 89.81 72 LYS A N 1
ATOM 582 C CA . LYS A 1 72 ? 4.424 13.549 -1.409 1.00 89.81 72 LYS A CA 1
ATOM 583 C C . LYS A 1 72 ? 5.068 12.631 -2.452 1.00 89.81 72 LYS A C 1
ATOM 585 O O . LYS A 1 72 ? 5.395 13.081 -3.542 1.00 89.81 72 LYS A O 1
ATOM 590 N N . ILE A 1 73 ? 5.240 11.345 -2.136 1.00 88.50 73 ILE A N 1
ATOM 591 C CA . ILE A 1 73 ? 5.828 10.382 -3.081 1.00 88.50 73 ILE A CA 1
ATOM 592 C C . ILE A 1 73 ? 4.900 10.141 -4.271 1.00 88.50 73 ILE A C 1
ATOM 594 O O . ILE A 1 73 ? 5.376 10.082 -5.405 1.00 88.50 73 ILE A O 1
ATOM 598 N N . LEU A 1 74 ? 3.599 9.991 -4.017 1.00 88.44 74 LEU A N 1
ATOM 599 C CA . LEU A 1 74 ? 2.600 9.820 -5.069 1.00 88.44 74 LEU A CA 1
ATOM 600 C C . LEU A 1 74 ? 2.561 11.052 -5.977 1.00 88.44 74 LEU A C 1
ATOM 602 O O . LEU A 1 74 ? 2.644 10.918 -7.192 1.00 88.44 74 LEU A O 1
ATOM 606 N N . GLU A 1 75 ? 2.541 12.251 -5.399 1.00 87.25 75 GLU A N 1
ATOM 607 C CA . GLU A 1 75 ? 2.561 13.515 -6.134 1.00 87.25 75 GLU A CA 1
ATOM 608 C C . GLU A 1 75 ? 3.823 13.662 -6.996 1.00 87.25 75 GLU A C 1
ATOM 610 O O . GLU A 1 75 ? 3.731 13.981 -8.180 1.00 87.25 75 GLU A O 1
ATOM 615 N N . GLU A 1 76 ? 5.009 13.377 -6.448 1.00 86.81 76 GLU A N 1
ATOM 616 C CA . GLU A 1 76 ? 6.257 13.361 -7.220 1.00 86.81 76 GLU A CA 1
ATOM 617 C C . GLU A 1 76 ? 6.205 12.372 -8.390 1.00 86.81 76 GLU A C 1
ATOM 619 O O . GLU A 1 76 ? 6.775 12.635 -9.453 1.00 86.81 76 GLU A O 1
ATOM 624 N N . TYR A 1 77 ? 5.551 11.226 -8.198 1.00 83.19 77 TYR A N 1
ATOM 625 C CA . TYR A 1 77 ? 5.394 10.216 -9.235 1.00 83.19 77 TYR A CA 1
ATOM 626 C C . TYR A 1 77 ? 4.429 10.683 -10.332 1.00 83.19 77 TYR A C 1
ATOM 628 O O . TYR A 1 77 ? 4.798 10.668 -11.505 1.00 83.19 77 TYR A O 1
ATOM 636 N N . TYR A 1 78 ? 3.252 11.196 -9.966 1.00 81.25 78 TYR A N 1
ATOM 637 C CA . TYR A 1 78 ? 2.289 11.757 -10.917 1.00 81.25 78 TYR A CA 1
ATOM 638 C C . TYR A 1 78 ? 2.866 12.941 -11.694 1.00 81.25 78 TYR A C 1
ATOM 640 O O . TYR A 1 78 ? 2.730 12.996 -12.913 1.00 81.25 78 TYR A O 1
ATOM 648 N N . ARG A 1 79 ? 3.610 13.837 -11.034 1.00 82.69 79 ARG A N 1
ATOM 649 C CA . ARG A 1 79 ? 4.321 14.934 -11.710 1.00 82.69 79 ARG A CA 1
ATOM 650 C C . ARG A 1 79 ? 5.339 14.426 -12.731 1.00 82.69 79 ARG A C 1
ATOM 652 O O . ARG A 1 79 ? 5.530 15.064 -13.758 1.00 82.69 79 ARG A O 1
ATOM 659 N N . LYS A 1 80 ? 6.012 13.299 -12.472 1.00 80.62 80 LYS A N 1
ATOM 660 C CA . LYS A 1 80 ? 6.932 12.682 -13.445 1.00 80.62 80 LYS A CA 1
ATOM 661 C C . LYS A 1 80 ? 6.202 12.082 -14.642 1.00 80.62 80 LYS A C 1
ATOM 663 O O . LYS A 1 80 ? 6.740 12.173 -15.736 1.00 80.62 80 LYS A O 1
ATOM 668 N N . LEU A 1 81 ? 5.017 11.506 -14.437 1.00 75.81 81 LEU A N 1
ATOM 669 C CA . LEU A 1 81 ? 4.181 10.979 -15.521 1.00 75.81 81 LEU A CA 1
ATOM 670 C C . LEU A 1 81 ? 3.560 12.090 -16.377 1.00 75.81 81 LEU A C 1
ATOM 672 O O . LEU A 1 81 ? 3.438 11.933 -17.584 1.00 75.81 81 LEU A O 1
ATOM 676 N N . GLN A 1 82 ? 3.184 13.213 -15.760 1.00 70.38 82 GLN A N 1
ATOM 677 C CA . GLN A 1 82 ? 2.609 14.371 -16.453 1.00 70.38 82 GLN A CA 1
ATOM 678 C C . GLN A 1 82 ? 3.645 15.215 -17.197 1.00 70.38 82 GLN A C 1
ATOM 680 O O . GLN A 1 82 ? 3.275 15.999 -18.069 1.00 70.38 82 GLN A O 1
ATOM 685 N N . LYS A 1 83 ? 4.941 15.081 -16.881 1.00 57.34 83 LYS A N 1
ATOM 686 C CA . LYS A 1 83 ? 5.975 15.659 -17.739 1.00 57.34 83 LYS A CA 1
ATOM 687 C C . LYS A 1 83 ? 5.887 14.948 -19.089 1.00 57.34 83 LYS A C 1
ATOM 689 O O . LYS A 1 83 ? 6.093 13.734 -19.108 1.00 57.34 83 LYS A O 1
ATOM 694 N N . PRO A 1 84 ? 5.622 15.654 -20.203 1.00 46.19 84 PRO A N 1
ATOM 695 C CA . PRO A 1 84 ? 5.732 15.037 -21.509 1.00 46.19 84 PRO A CA 1
ATOM 696 C C . PRO A 1 84 ? 7.134 14.443 -21.612 1.00 46.19 84 PRO A C 1
ATOM 698 O O . PRO A 1 84 ? 8.140 15.145 -21.470 1.00 46.19 84 PRO A O 1
ATOM 701 N N . CYS A 1 85 ? 7.211 13.129 -21.812 1.00 44.72 85 CYS A N 1
ATOM 702 C CA . CYS A 1 85 ? 8.423 12.514 -22.310 1.00 44.72 85 CYS A CA 1
ATOM 703 C C . CYS A 1 85 ? 8.684 13.145 -23.683 1.00 44.72 85 CYS A C 1
ATOM 705 O O . CYS A 1 85 ? 8.186 12.661 -24.694 1.00 44.72 85 CYS A O 1
ATOM 707 N N . HIS A 1 86 ? 9.482 14.214 -23.735 1.00 45.97 86 HIS A N 1
ATOM 708 C CA . HIS A 1 86 ? 10.079 14.762 -24.959 1.00 45.97 86 HIS A CA 1
ATOM 709 C C . HIS A 1 86 ? 11.086 13.774 -25.593 1.00 45.97 86 HIS A C 1
ATOM 711 O O . HIS A 1 86 ? 12.119 14.176 -26.110 1.00 45.97 86 HIS A O 1
ATOM 717 N N . ILE A 1 87 ? 10.820 12.467 -25.519 1.00 45.94 87 ILE A N 1
ATOM 718 C CA . ILE A 1 87 ? 11.689 11.396 -26.020 1.00 45.94 87 ILE A CA 1
ATOM 719 C C . ILE A 1 87 ? 11.109 10.758 -27.294 1.00 45.94 87 ILE A C 1
ATOM 721 O O . ILE A 1 87 ? 11.799 10.006 -27.964 1.00 45.94 87 ILE A O 1
ATOM 725 N N . PHE A 1 88 ? 9.909 11.148 -27.732 1.00 44.88 88 PHE A N 1
ATOM 726 C CA . PHE A 1 88 ? 9.432 10.820 -29.077 1.00 44.88 88 PHE A CA 1
ATOM 727 C C . PHE A 1 88 ? 9.021 12.078 -29.838 1.00 44.88 88 PHE A C 1
ATOM 729 O O . PHE A 1 88 ? 7.847 12.380 -30.024 1.00 44.88 88 PHE A O 1
ATOM 736 N N . LYS A 1 89 ? 10.030 12.808 -30.309 1.00 32.75 89 LYS A N 1
ATOM 737 C CA . LYS A 1 89 ? 10.017 13.285 -31.693 1.00 32.75 89 LYS A CA 1
ATOM 738 C C . LYS A 1 89 ? 11.247 12.693 -32.368 1.00 32.75 89 LYS A C 1
ATOM 740 O O . LYS A 1 89 ? 12.313 13.296 -32.392 1.00 32.75 89 LYS A O 1
ATOM 745 N N . SER A 1 90 ? 11.097 11.443 -32.793 1.00 33.84 90 SER A N 1
ATOM 746 C CA . SER A 1 90 ? 11.886 10.899 -33.888 1.00 33.84 90 SER A CA 1
ATOM 747 C C . SER A 1 90 ? 11.287 11.415 -35.195 1.00 33.84 90 SER A C 1
ATOM 749 O O . SER A 1 90 ? 10.061 11.429 -35.317 1.00 33.84 90 SER A O 1
ATOM 751 N N . ILE A 1 91 ? 12.195 11.697 -36.136 1.00 37.12 91 ILE A N 1
ATOM 752 C CA . ILE A 1 91 ? 12.006 11.941 -37.576 1.00 37.12 91 ILE A CA 1
ATOM 753 C C . ILE A 1 91 ? 11.692 13.395 -37.933 1.00 37.12 91 ILE A C 1
ATOM 755 O O . ILE A 1 91 ? 10.594 13.891 -37.604 1.00 37.12 91 ILE A O 1
#

pLDDT: mean 82.96, std 16.23, range [32.75, 95.44]

Sequence (91 aa):
MPRTMERLLKLALLEVADNPNVLLDSEELGKRLGVSSRQARNYIRLLRKKNYFTVIRSKGIKEVILTRKAFKILEEYYRKLQKPCHIFKSI

Foldseek 3Di:
DPPVLVVLLLVLLVQCVVPVCCLVPLPSSCVSSVHDSVVSVVSSVVCVVVQQWDWDADPNDIGIGGDPVSVVSVVVVVVVVPPPPPVPPDD

Radius of gyration: 15.36 Å; chains: 1; bounding box: 38×30×53 Å